Protein AF-A0A535EFX3-F1 (afdb_monomer_lite)

Foldseek 3Di:
DDDQPLDFPDAFAALVCLVPADFVDWGKWKDFAEPVQLVLCVVQQWLRSDNADPPAFADDLVLLVCQVCVVVDPPRDPVSAFRKTANDPPDPNNLQGQKMKMFTAGSRQWDQRDPVDRITTGHRNGGTPDMTMGGNPDDPPPPDPPDD

Secondary structure (DSSP, 8-state):
-----SS-SSPPPPHHHHHHPPTT-EEEEEEEE-HHHHHHHHHHTBTTSS---TT--PPPHHHHHHHHHGGGSTT--GGGPPPEEES-TT-HHHHTSSEEEEEEEEGGGEEE--SSS-EEEE-TTPBEEEEEEEE-----PPPP----

Radius of gyration: 16.0 Å; chains: 1; bounding box: 42×31×48 Å

Structure (mmCIF, N/CA/C/O backbone):
data_AF-A0A535EFX3-F1
#
_entry.id   AF-A0A535EFX3-F1
#
loop_
_atom_site.group_PDB
_atom_site.id
_atom_site.type_symbol
_atom_site.label_atom_id
_atom_site.label_alt_id
_atom_site.label_comp_id
_atom_site.label_asym_id
_atom_site.label_entity_id
_atom_site.label_seq_id
_atom_site.pdbx_PDB_ins_code
_atom_site.Cartn_x
_atom_site.Cartn_y
_atom_site.Cartn_z
_atom_site.occupancy
_atom_site.B_iso_or_equiv
_atom_site.auth_seq_id
_atom_site.auth_comp_id
_atom_site.auth_asym_id
_atom_site.auth_atom_id
_atom_site.pdbx_PDB_model_num
ATOM 1 N N . MET A 1 1 ? 28.601 9.118 6.653 1.00 36.78 1 MET A N 1
ATOM 2 C CA . MET A 1 1 ? 28.224 8.211 5.548 1.00 36.78 1 MET A CA 1
ATOM 3 C C . MET A 1 1 ? 27.239 7.193 6.108 1.00 36.78 1 MET A C 1
ATOM 5 O O . MET A 1 1 ? 27.664 6.273 6.790 1.00 36.78 1 MET A O 1
ATOM 9 N N . ALA A 1 2 ? 25.933 7.436 5.967 1.00 35.34 2 ALA A N 1
ATOM 10 C CA . ALA A 1 2 ? 24.905 6.551 6.517 1.00 35.34 2 ALA A CA 1
ATOM 11 C C . ALA A 1 2 ? 24.701 5.353 5.578 1.00 35.34 2 ALA A C 1
ATOM 13 O O . ALA A 1 2 ? 24.667 5.512 4.361 1.00 35.34 2 ALA A O 1
ATOM 14 N N . GLN A 1 3 ? 24.656 4.160 6.163 1.00 37.34 3 GLN A N 1
ATOM 15 C CA . GLN A 1 3 ? 24.670 2.877 5.473 1.00 37.34 3 GLN A CA 1
ATOM 16 C C . GLN A 1 3 ? 23.483 2.725 4.510 1.00 37.34 3 GLN A C 1
ATOM 18 O O . GLN A 1 3 ? 22.343 3.025 4.857 1.00 37.34 3 GLN A O 1
ATOM 23 N N . ASN A 1 4 ? 23.773 2.208 3.312 1.00 43.59 4 ASN A N 1
ATOM 24 C CA . ASN A 1 4 ? 22.811 1.720 2.326 1.00 43.59 4 ASN A CA 1
ATOM 25 C C . ASN A 1 4 ? 21.965 0.590 2.934 1.00 43.59 4 ASN A C 1
ATOM 27 O O . ASN A 1 4 ? 22.294 -0.587 2.767 1.00 43.59 4 ASN A O 1
ATOM 31 N N . ALA A 1 5 ? 20.897 0.918 3.659 1.00 52.12 5 ALA A N 1
ATOM 32 C CA . ALA A 1 5 ? 19.939 -0.087 4.090 1.00 52.12 5 ALA A CA 1
ATOM 33 C C . ALA A 1 5 ? 19.293 -0.692 2.834 1.00 52.12 5 ALA A C 1
ATOM 35 O O . ALA A 1 5 ? 18.501 -0.045 2.152 1.00 52.12 5 ALA A O 1
ATOM 36 N N . ARG A 1 6 ? 19.685 -1.929 2.499 1.00 69.50 6 ARG A N 1
ATOM 37 C CA . ARG A 1 6 ? 19.149 -2.695 1.358 1.00 69.50 6 ARG A CA 1
ATOM 38 C C . ARG A 1 6 ? 17.729 -3.216 1.611 1.00 69.50 6 ARG A C 1
ATOM 40 O O . ARG A 1 6 ? 17.122 -3.777 0.706 1.00 69.50 6 ARG A O 1
ATOM 47 N N . ILE A 1 7 ? 17.229 -3.052 2.835 1.00 78.69 7 ILE A N 1
ATOM 48 C CA . ILE A 1 7 ? 15.897 -3.450 3.291 1.00 78.69 7 ILE A CA 1
ATOM 49 C C . ILE A 1 7 ? 15.331 -2.372 4.229 1.00 78.69 7 ILE A C 1
ATOM 51 O O . ILE A 1 7 ? 16.115 -1.729 4.936 1.00 78.69 7 ILE A O 1
ATOM 55 N N . PRO A 1 8 ? 14.004 -2.156 4.256 1.00 81.38 8 PRO A N 1
ATOM 56 C CA . PRO A 1 8 ? 13.376 -1.291 5.250 1.00 81.38 8 PRO A CA 1
ATOM 57 C C . PRO A 1 8 ? 13.638 -1.781 6.680 1.00 81.38 8 PRO A C 1
ATOM 59 O O . PRO A 1 8 ? 13.802 -2.980 6.913 1.00 81.38 8 PRO A O 1
ATOM 62 N N . ALA A 1 9 ? 13.666 -0.858 7.645 1.00 84.31 9 ALA A N 1
ATOM 63 C CA . ALA A 1 9 ? 13.922 -1.198 9.043 1.00 84.31 9 ALA A CA 1
ATOM 64 C C . ALA A 1 9 ? 12.756 -1.986 9.659 1.00 84.31 9 ALA A C 1
ATOM 66 O O . ALA A 1 9 ? 12.978 -2.914 10.435 1.00 84.31 9 ALA A O 1
ATOM 67 N N . HIS A 1 10 ? 11.520 -1.638 9.297 1.00 88.62 10 HIS A N 1
ATOM 68 C CA . HIS A 1 10 ? 10.333 -2.348 9.754 1.00 88.62 10 HIS A CA 1
ATOM 69 C C . HIS A 1 10 ? 10.016 -3.531 8.837 1.00 88.62 10 HIS A C 1
ATOM 71 O O . HIS A 1 10 ? 9.868 -3.346 7.631 1.00 88.62 10 HIS A O 1
ATOM 77 N N . GLN A 1 11 ? 9.912 -4.734 9.402 1.00 91.25 11 GLN A N 1
ATOM 78 C CA . GLN A 1 11 ? 9.507 -5.942 8.675 1.00 91.25 11 GLN A CA 1
ATOM 79 C C . GLN A 1 11 ? 8.000 -5.923 8.394 1.00 91.25 11 GLN A C 1
ATOM 81 O O . GLN A 1 11 ? 7.265 -5.308 9.160 1.00 91.25 11 GLN A O 1
ATOM 86 N N . PRO A 1 12 ? 7.516 -6.559 7.315 1.00 92.62 12 PRO A N 1
ATOM 87 C CA . PRO A 1 12 ? 6.083 -6.632 7.095 1.00 92.62 12 PRO A CA 1
ATOM 88 C C . PRO A 1 12 ? 5.443 -7.527 8.164 1.00 92.62 12 PRO A C 1
ATOM 90 O O . PRO A 1 12 ? 6.039 -8.515 8.606 1.00 92.62 12 PRO A O 1
ATOM 93 N N . ASP A 1 13 ? 4.219 -7.193 8.551 1.00 95.44 13 ASP A N 1
ATOM 94 C CA . ASP A 1 13 ? 3.403 -8.051 9.393 1.00 95.44 13 ASP A CA 1
ATOM 95 C C . ASP A 1 13 ? 3.122 -9.380 8.691 1.00 95.44 13 ASP A C 1
ATOM 97 O O . ASP A 1 13 ? 3.079 -9.485 7.463 1.00 95.44 13 ASP A O 1
ATOM 101 N N . THR A 1 14 ? 2.893 -10.420 9.490 1.00 93.44 14 THR A N 1
ATOM 102 C CA . THR A 1 14 ? 2.533 -11.733 8.948 1.00 93.44 14 THR A CA 1
ATOM 103 C C . THR A 1 14 ? 1.146 -11.707 8.307 1.00 93.44 14 THR A C 1
ATOM 105 O O . THR A 1 14 ? 0.255 -10.973 8.734 1.00 93.44 14 THR A O 1
ATOM 108 N N . GLU A 1 15 ? 0.916 -12.598 7.343 1.00 92.38 15 GLU A N 1
ATOM 109 C CA . GLU A 1 15 ? -0.386 -12.745 6.684 1.00 92.38 15 GLU A CA 1
ATOM 110 C C . GLU A 1 15 ? -1.544 -12.948 7.671 1.00 92.38 15 GLU A C 1
ATOM 112 O O . GLU A 1 15 ? -2.627 -12.395 7.483 1.00 92.38 15 GLU A O 1
ATOM 117 N N . ASN A 1 16 ? -1.310 -13.693 8.755 1.00 93.44 16 ASN A N 1
ATOM 118 C CA . ASN A 1 16 ? -2.315 -13.923 9.787 1.00 93.44 16 ASN A CA 1
ATOM 119 C C . ASN A 1 16 ? -2.638 -12.645 10.580 1.00 93.44 16 ASN A C 1
ATOM 121 O O . ASN A 1 16 ? -3.801 -12.395 10.887 1.00 93.44 16 ASN A O 1
ATOM 125 N N . VAL A 1 17 ? -1.634 -11.816 10.885 1.00 95.19 17 VAL A N 1
ATOM 126 C CA . VAL A 1 17 ? -1.842 -10.524 11.561 1.00 95.19 17 VAL A CA 1
ATOM 127 C C . VAL A 1 17 ? -2.678 -9.604 10.677 1.00 95.19 17 VAL A C 1
ATOM 129 O O . VAL A 1 17 ? -3.712 -9.105 11.114 1.00 95.19 17 VAL A O 1
ATOM 132 N N . VAL A 1 18 ? -2.299 -9.455 9.407 1.00 95.44 18 VAL A N 1
ATOM 133 C CA . VAL A 1 18 ? -3.011 -8.565 8.479 1.00 95.44 18 VAL A CA 1
ATOM 134 C C . VAL A 1 18 ? -4.416 -9.075 8.165 1.00 95.44 18 VAL A C 1
ATOM 136 O O . VAL A 1 18 ? -5.341 -8.278 8.020 1.00 95.44 18 VAL A O 1
ATOM 139 N N . THR A 1 19 ? -4.616 -10.391 8.080 1.00 93.81 19 THR A N 1
ATOM 140 C CA . THR A 1 19 ? -5.940 -10.983 7.826 1.00 93.81 19 THR A CA 1
ATOM 141 C C . THR A 1 19 ? -6.909 -10.748 8.983 1.00 93.81 19 THR A C 1
ATOM 143 O O . THR A 1 19 ? -8.060 -10.408 8.727 1.00 93.81 19 THR A O 1
ATOM 146 N N . ASN A 1 20 ? -6.454 -10.884 10.233 1.00 95.38 20 ASN A N 1
ATOM 147 C CA . ASN A 1 20 ? -7.314 -10.773 11.419 1.00 95.38 20 ASN A CA 1
ATOM 148 C C . ASN A 1 20 ? -7.423 -9.348 11.989 1.00 95.38 20 ASN A C 1
ATOM 150 O O . ASN A 1 20 ? -8.228 -9.104 12.893 1.00 95.38 20 ASN A O 1
ATOM 154 N N . ALA A 1 21 ? -6.618 -8.413 11.484 1.00 96.44 21 ALA A N 1
ATOM 155 C CA . ALA A 1 21 ? -6.696 -7.008 11.850 1.00 96.44 21 ALA A CA 1
ATOM 156 C C . ALA A 1 21 ? -8.106 -6.446 11.599 1.00 96.44 21 ALA A C 1
ATOM 158 O O . ALA A 1 21 ? -8.756 -6.757 10.598 1.00 96.44 21 ALA A O 1
ATOM 159 N N . GLN A 1 22 ? -8.570 -5.603 12.517 1.00 96.31 22 GLN A N 1
ATOM 160 C CA . GLN A 1 22 ? -9.847 -4.902 12.394 1.00 96.31 22 GLN A CA 1
ATOM 161 C C . GLN A 1 22 ? -9.650 -3.572 11.661 1.00 96.31 22 GLN A C 1
ATOM 163 O O . GLN A 1 22 ? -8.540 -3.039 11.631 1.00 96.31 22 GLN A O 1
ATOM 168 N N . ALA A 1 23 ? -10.722 -3.000 11.110 1.00 93.69 23 ALA A N 1
ATOM 169 C CA . ALA A 1 23 ? -10.692 -1.616 10.631 1.00 93.69 23 ALA A CA 1
ATOM 170 C C . ALA A 1 23 ? -10.195 -0.676 11.749 1.00 93.69 23 ALA A C 1
ATOM 172 O O . ALA A 1 23 ? -10.554 -0.867 12.913 1.00 93.69 23 ALA A O 1
ATOM 173 N N . GLY A 1 24 ? -9.340 0.296 11.424 1.00 94.00 24 GLY A N 1
ATOM 174 C CA . GLY A 1 24 ? -8.670 1.136 12.423 1.00 94.00 24 GLY A CA 1
ATOM 175 C C . GLY A 1 24 ? -7.321 0.587 12.900 1.00 94.00 24 GLY A C 1
ATOM 176 O O . GLY A 1 24 ? -6.565 1.296 13.560 1.00 94.00 24 GLY A O 1
ATOM 177 N N . THR A 1 25 ? -7.000 -0.675 12.591 1.00 97.69 25 THR A N 1
ATOM 178 C CA . THR A 1 25 ? -5.721 -1.286 12.977 1.00 97.69 25 THR A CA 1
ATOM 179 C C . THR A 1 25 ? -4.661 -0.975 11.931 1.00 97.69 25 THR A C 1
ATOM 181 O O . THR A 1 25 ? -4.818 -1.310 10.756 1.00 97.69 25 THR A O 1
ATOM 184 N N . THR A 1 26 ? -3.555 -0.381 12.366 1.00 98.12 26 THR A N 1
ATOM 185 C CA . THR A 1 26 ? -2.374 -0.179 11.527 1.00 98.12 26 THR A CA 1
ATOM 186 C C . THR A 1 26 ? -1.620 -1.487 11.342 1.00 98.12 26 THR A C 1
ATOM 188 O O . THR A 1 26 ? -1.324 -2.175 12.317 1.00 98.12 26 THR A O 1
ATOM 191 N N . VAL A 1 27 ? -1.266 -1.787 10.097 1.00 97.81 27 VAL A N 1
ATOM 192 C CA . VAL A 1 27 ? -0.424 -2.923 9.719 1.00 97.81 27 VAL A CA 1
ATOM 193 C C . VAL A 1 27 ? 0.751 -2.463 8.868 1.00 97.81 27 VAL A C 1
ATOM 195 O O . VAL A 1 27 ? 0.672 -1.438 8.181 1.00 97.81 27 VAL A O 1
ATOM 198 N N . TRP A 1 28 ? 1.827 -3.239 8.886 1.00 97.50 28 TRP A N 1
ATOM 199 C CA . TRP A 1 28 ? 3.008 -3.014 8.069 1.00 97.50 28 TRP A CA 1
ATOM 200 C C . TRP A 1 28 ? 3.078 -3.958 6.883 1.00 97.50 28 TRP A C 1
ATOM 202 O O . TRP A 1 28 ? 3.023 -5.175 7.024 1.00 97.50 28 TRP A O 1
ATOM 212 N N . LEU A 1 29 ? 3.256 -3.392 5.694 1.00 96.00 29 LEU A N 1
ATOM 213 C CA . LEU A 1 29 ? 3.361 -4.150 4.452 1.00 96.00 29 LEU A CA 1
ATOM 214 C C . LEU A 1 29 ? 4.499 -3.628 3.586 1.00 96.00 29 LEU A C 1
ATOM 216 O O . LEU A 1 29 ? 4.886 -2.461 3.682 1.00 96.00 29 LEU A O 1
ATOM 220 N N . TRP A 1 30 ? 5.037 -4.489 2.727 1.00 94.62 30 TRP A N 1
ATOM 221 C CA . TRP A 1 30 ? 6.134 -4.141 1.827 1.00 94.62 30 TRP A CA 1
ATOM 222 C C . TRP A 1 30 ? 5.688 -4.076 0.373 1.00 94.62 30 TRP A C 1
ATOM 224 O O . TRP A 1 30 ? 4.770 -4.775 -0.041 1.00 94.62 30 TRP A O 1
ATOM 234 N N . ARG A 1 31 ? 6.373 -3.272 -0.438 1.00 91.94 31 ARG A N 1
ATOM 235 C CA . ARG A 1 31 ? 6.202 -3.245 -1.893 1.00 91.94 31 ARG A CA 1
ATOM 236 C C . ARG A 1 31 ? 7.520 -2.939 -2.585 1.00 91.94 31 ARG A C 1
ATOM 238 O O . ARG A 1 31 ? 8.245 -2.033 -2.192 1.00 91.94 31 ARG A O 1
ATOM 245 N N . GLY A 1 32 ? 7.797 -3.679 -3.649 1.00 90.81 32 GLY A N 1
ATOM 246 C CA . GLY A 1 32 ? 8.870 -3.386 -4.590 1.00 90.81 32 GLY A CA 1
ATOM 247 C C . GLY A 1 32 ? 8.367 -2.408 -5.646 1.00 90.81 32 GLY A C 1
ATOM 248 O O . GLY A 1 32 ? 7.244 -2.551 -6.136 1.00 90.81 32 GLY A O 1
ATOM 249 N N . THR A 1 33 ? 9.146 -1.375 -5.947 1.00 90.00 33 THR A N 1
ATOM 250 C CA . THR A 1 33 ? 8.756 -0.306 -6.872 1.00 90.00 33 THR A CA 1
ATOM 251 C C . THR A 1 33 ? 9.980 0.399 -7.476 1.00 90.00 33 THR A C 1
ATOM 253 O O . THR A 1 33 ? 11.124 0.063 -7.160 1.00 90.00 33 THR A O 1
ATOM 256 N N . THR A 1 34 ? 9.754 1.369 -8.363 1.00 90.81 34 THR A N 1
ATOM 257 C CA . THR A 1 34 ? 10.808 2.261 -8.873 1.00 90.81 34 THR A CA 1
ATOM 258 C C . THR A 1 34 ? 11.159 3.333 -7.843 1.00 90.81 34 THR A C 1
ATOM 260 O O . THR A 1 34 ? 10.343 3.675 -6.980 1.00 90.81 34 THR A O 1
ATOM 263 N N . ILE A 1 35 ? 12.349 3.928 -7.946 1.00 90.94 35 ILE A N 1
ATOM 264 C CA . ILE A 1 35 ? 12.746 5.029 -7.047 1.00 90.94 35 ILE A CA 1
ATOM 265 C C . ILE A 1 35 ? 11.783 6.218 -7.180 1.00 90.94 35 ILE A C 1
ATOM 267 O O . ILE A 1 35 ? 11.395 6.814 -6.175 1.00 90.94 35 ILE A O 1
ATOM 271 N N . ALA A 1 36 ? 11.359 6.542 -8.405 1.00 92.88 36 ALA A N 1
ATOM 272 C CA . ALA A 1 36 ? 10.429 7.640 -8.660 1.00 92.88 36 ALA A CA 1
ATOM 273 C C . ALA A 1 36 ? 9.080 7.425 -7.956 1.00 92.88 36 ALA A C 1
ATOM 275 O O . ALA A 1 36 ? 8.580 8.329 -7.288 1.00 92.88 36 ALA A O 1
ATOM 276 N N . ALA A 1 37 ? 8.525 6.214 -8.041 1.00 92.94 37 ALA A N 1
ATOM 277 C CA . ALA A 1 37 ? 7.273 5.878 -7.376 1.00 92.94 37 ALA A CA 1
ATOM 278 C C . ALA A 1 37 ? 7.417 5.846 -5.845 1.00 92.94 37 ALA A C 1
ATOM 280 O O . ALA A 1 37 ? 6.539 6.350 -5.151 1.00 92.94 37 ALA A O 1
ATOM 281 N N . ALA A 1 38 ? 8.527 5.325 -5.309 1.00 94.06 38 ALA A N 1
ATOM 282 C CA . ALA A 1 38 ? 8.795 5.369 -3.869 1.00 94.06 38 ALA A CA 1
ATOM 283 C C . ALA A 1 38 ? 8.855 6.812 -3.340 1.00 94.06 38 ALA A C 1
ATOM 285 O O . ALA A 1 38 ? 8.237 7.123 -2.323 1.00 94.06 38 ALA A O 1
ATOM 286 N N . ASN A 1 39 ? 9.538 7.705 -4.063 1.00 94.50 39 ASN A N 1
ATOM 287 C CA . ASN A 1 39 ? 9.605 9.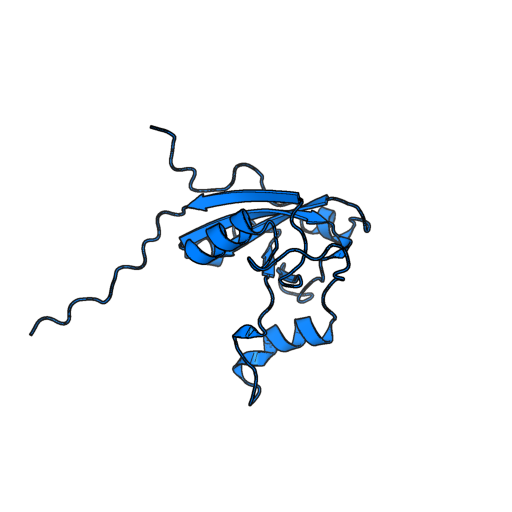124 -3.713 1.00 94.50 39 ASN A CA 1
ATOM 288 C C . ASN A 1 39 ? 8.224 9.793 -3.792 1.00 94.50 39 ASN A C 1
ATOM 290 O O . ASN A 1 39 ? 7.886 10.578 -2.911 1.00 94.50 39 ASN A O 1
ATOM 294 N N . ALA A 1 40 ? 7.417 9.475 -4.809 1.00 96.50 40 ALA A N 1
ATOM 295 C CA . ALA A 1 40 ? 6.061 10.008 -4.941 1.00 96.50 40 ALA A CA 1
ATOM 296 C C . ALA A 1 40 ? 5.158 9.560 -3.781 1.00 96.50 40 ALA A C 1
ATOM 298 O O . ALA A 1 40 ? 4.470 10.385 -3.183 1.00 96.50 40 ALA A O 1
ATOM 299 N N . MET A 1 41 ? 5.204 8.276 -3.409 1.00 97.44 41 MET A N 1
ATOM 300 C CA . MET A 1 41 ? 4.491 7.749 -2.238 1.00 97.44 41 MET A CA 1
ATOM 301 C C . MET A 1 41 ? 4.934 8.443 -0.950 1.00 97.44 41 MET A C 1
ATOM 303 O O . MET A 1 41 ? 4.094 8.812 -0.134 1.00 97.44 41 MET A O 1
ATOM 307 N N . GLN A 1 42 ? 6.242 8.653 -0.779 1.00 96.38 42 GLN A N 1
ATOM 308 C CA . GLN A 1 42 ? 6.788 9.318 0.400 1.00 96.38 42 GLN A CA 1
ATOM 309 C C . GLN A 1 42 ? 6.406 10.797 0.478 1.00 96.38 42 GLN A C 1
ATOM 311 O O . GLN A 1 42 ? 6.101 11.287 1.560 1.00 96.38 42 GLN A O 1
ATOM 316 N N . ALA A 1 43 ? 6.392 11.502 -0.652 1.00 97.19 43 ALA A N 1
ATOM 317 C CA . ALA A 1 43 ? 6.003 12.906 -0.705 1.00 97.19 43 ALA A CA 1
ATOM 318 C C . ALA A 1 43 ? 4.498 13.101 -0.466 1.00 97.19 43 ALA A C 1
ATOM 320 O O . ALA A 1 43 ? 4.101 14.036 0.223 1.00 97.19 43 ALA A O 1
ATOM 321 N N . ALA A 1 44 ? 3.664 12.223 -1.028 1.00 97.56 44 ALA A N 1
ATOM 322 C CA . ALA A 1 44 ? 2.212 12.326 -0.920 1.00 97.56 44 ALA A CA 1
ATOM 323 C C . ALA A 1 44 ? 1.638 11.659 0.340 1.00 97.56 44 ALA A C 1
ATOM 325 O O . ALA A 1 44 ? 0.479 11.892 0.669 1.00 97.56 44 ALA A O 1
ATOM 326 N N . MET A 1 45 ? 2.416 10.816 1.029 1.00 98.06 45 MET A N 1
ATOM 327 C CA . MET A 1 45 ? 1.944 9.960 2.124 1.00 98.06 45 MET A CA 1
ATOM 328 C C . MET A 1 45 ? 0.707 9.139 1.727 1.00 98.06 45 MET A C 1
ATOM 330 O O . MET A 1 45 ? -0.275 9.042 2.463 1.00 98.06 45 MET A O 1
ATOM 334 N N . SER A 1 46 ? 0.766 8.530 0.541 1.00 98.25 46 SER A N 1
ATOM 335 C CA . SER A 1 46 ? -0.305 7.696 -0.005 1.00 98.25 46 SER A CA 1
ATOM 336 C C . SER A 1 46 ? 0.225 6.494 -0.779 1.00 98.25 46 SER A C 1
ATOM 338 O O . SER A 1 46 ? 1.355 6.484 -1.278 1.00 98.25 46 SER A O 1
ATOM 340 N N . ALA A 1 47 ? -0.610 5.465 -0.911 1.00 96.75 47 ALA A N 1
ATOM 341 C CA . ALA A 1 47 ? -0.226 4.189 -1.507 1.00 96.75 47 ALA A CA 1
ATOM 342 C C . ALA A 1 47 ? 0.227 4.256 -2.974 1.00 96.75 47 ALA A C 1
ATOM 344 O O . ALA A 1 47 ? 1.010 3.413 -3.425 1.00 96.75 47 ALA A O 1
ATOM 345 N N . GLY A 1 48 ? -0.278 5.228 -3.731 1.00 94.62 48 GLY A N 1
ATOM 346 C CA . GLY A 1 48 ? 0.016 5.419 -5.149 1.00 94.62 48 GLY A CA 1
ATOM 347 C C . GLY A 1 48 ? 0.877 6.637 -5.468 1.00 94.62 48 GLY A C 1
ATOM 348 O O . GLY A 1 48 ? 1.210 6.814 -6.637 1.00 94.62 48 GLY A O 1
ATOM 349 N N . GLY A 1 49 ? 1.224 7.473 -4.483 1.00 95.75 49 GLY A N 1
ATOM 350 C CA . GLY A 1 49 ? 1.931 8.734 -4.732 1.00 95.75 49 GLY A CA 1
ATOM 351 C C . GLY A 1 49 ? 1.048 9.845 -5.310 1.00 95.75 49 GLY A C 1
ATOM 352 O O . GLY A 1 49 ? 1.537 10.704 -6.037 1.00 95.75 49 GLY A O 1
ATOM 353 N N . VAL A 1 50 ? -0.252 9.815 -5.005 1.00 95.38 50 VAL A N 1
ATOM 354 C CA . VAL A 1 50 ? -1.249 10.851 -5.347 1.00 95.38 50 VAL A CA 1
ATOM 355 C C . VAL A 1 50 ? -1.794 11.502 -4.065 1.00 95.38 50 VAL A C 1
ATOM 357 O O . VAL A 1 50 ? -1.595 10.926 -2.998 1.00 95.38 50 VAL A O 1
ATOM 360 N N . PRO A 1 51 ? -2.464 12.670 -4.099 1.00 97.19 51 PRO A N 1
ATOM 361 C CA . PRO A 1 51 ? -2.990 13.293 -2.882 1.00 97.19 51 PRO A CA 1
ATOM 362 C C . PRO A 1 51 ? -3.817 12.311 -2.026 1.00 97.19 51 PRO A C 1
ATOM 364 O O . PRO A 1 51 ? -4.674 11.618 -2.581 1.00 97.19 51 PRO A O 1
ATOM 367 N N . PRO A 1 52 ? -3.551 12.207 -0.710 1.00 97.25 52 PRO A N 1
ATOM 368 C CA . PRO A 1 52 ? -4.212 11.234 0.147 1.00 97.25 52 PRO A CA 1
ATOM 369 C C . PRO A 1 52 ? -5.662 11.643 0.412 1.00 97.25 52 PRO A C 1
ATOM 371 O O . PRO A 1 52 ? -5.963 12.819 0.622 1.00 97.25 52 PRO A O 1
ATOM 374 N N . ASN A 1 53 ? -6.554 10.658 0.456 1.00 97.31 53 ASN A N 1
ATOM 375 C CA . ASN A 1 53 ? -7.975 10.844 0.716 1.00 97.31 53 ASN A CA 1
ATOM 376 C C . ASN A 1 53 ? -8.404 10.019 1.941 1.00 97.31 53 ASN A C 1
ATOM 378 O O . ASN A 1 53 ? -8.585 8.806 1.825 1.00 97.31 53 ASN A O 1
ATOM 382 N N . PRO A 1 54 ? -8.614 10.649 3.112 1.00 93.75 54 PRO A N 1
ATOM 383 C CA . PRO A 1 54 ? -9.080 9.958 4.317 1.00 93.75 54 PRO A CA 1
ATOM 384 C C . PRO A 1 54 ? -10.449 9.283 4.178 1.00 93.75 54 PRO A C 1
ATOM 386 O O . PRO A 1 54 ? -10.770 8.404 4.967 1.00 93.75 54 PR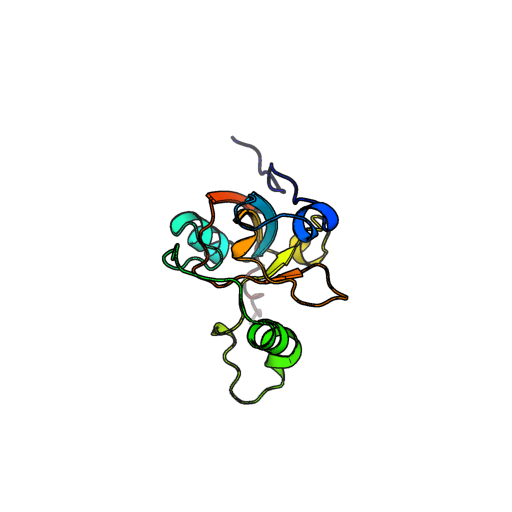O A O 1
ATOM 389 N N . GLY A 1 55 ? -11.262 9.698 3.200 1.00 94.75 55 GLY A N 1
ATOM 390 C CA . GLY A 1 55 ? -12.554 9.083 2.897 1.00 94.75 55 GLY A CA 1
ATOM 391 C C . GLY A 1 55 ? -12.475 7.928 1.897 1.00 94.75 55 GLY A C 1
ATOM 392 O O . GLY A 1 55 ? -13.520 7.423 1.488 1.00 94.75 55 GLY A O 1
ATOM 393 N N . THR A 1 56 ? -11.277 7.533 1.453 1.00 94.94 56 THR A N 1
ATOM 394 C CA . THR A 1 56 ? -11.143 6.384 0.556 1.00 94.94 56 THR A CA 1
ATOM 395 C C . THR A 1 56 ? -11.512 5.093 1.281 1.00 94.94 56 THR A C 1
ATOM 397 O O . THR A 1 56 ? -11.338 4.956 2.490 1.00 94.94 56 THR A O 1
ATOM 400 N N . VAL A 1 57 ? -12.006 4.120 0.529 1.00 93.88 57 VAL A N 1
ATOM 401 C CA . VAL A 1 57 ? -12.344 2.784 1.033 1.00 93.88 57 VAL A CA 1
ATOM 402 C C . VAL A 1 57 ? -11.418 1.751 0.406 1.00 93.88 57 VAL A C 1
ATOM 404 O O . VAL A 1 57 ? -10.711 2.051 -0.560 1.00 93.88 57 VAL A O 1
ATOM 407 N N . ALA A 1 58 ? -11.414 0.525 0.930 1.00 94.25 58 ALA A N 1
ATOM 408 C CA . ALA A 1 58 ? -10.743 -0.578 0.253 1.00 94.25 58 ALA A CA 1
ATOM 409 C C . ALA A 1 58 ? -11.265 -0.755 -1.188 1.00 94.25 58 ALA A C 1
ATOM 411 O O . ALA A 1 58 ? -12.443 -0.491 -1.461 1.00 94.25 58 ALA A O 1
ATOM 412 N N . PRO A 1 59 ? -10.418 -1.216 -2.126 1.00 92.38 59 PRO A N 1
ATOM 413 C CA . PRO A 1 59 ? -10.881 -1.622 -3.445 1.00 92.38 59 PRO A CA 1
ATOM 414 C C . PRO A 1 59 ? -11.999 -2.664 -3.353 1.00 92.38 59 PRO A C 1
ATOM 416 O O . PRO A 1 59 ? -12.075 -3.443 -2.408 1.00 92.38 59 PRO A O 1
ATOM 419 N N . THR A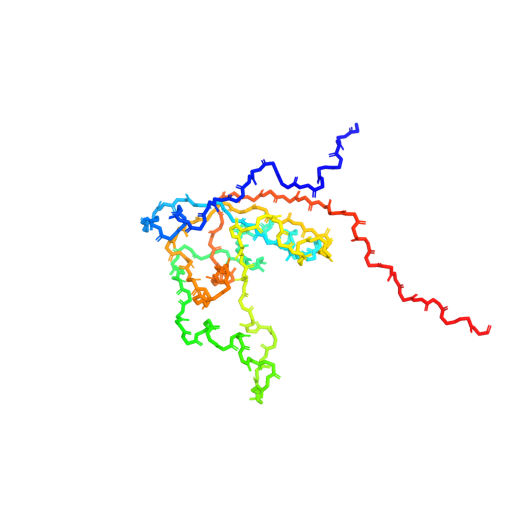 1 60 ? -12.844 -2.712 -4.374 1.00 89.69 60 THR A N 1
ATOM 420 C CA . THR A 1 60 ? -13.841 -3.774 -4.550 1.00 89.69 60 THR A CA 1
ATOM 421 C C . THR A 1 60 ? -13.202 -5.034 -5.137 1.00 89.69 60 THR A C 1
ATOM 423 O O . THR A 1 60 ? -12.225 -4.956 -5.888 1.00 89.69 60 THR A O 1
ATOM 426 N N . ASP A 1 61 ? -13.809 -6.201 -4.904 1.00 84.06 61 ASP A N 1
ATOM 427 C CA . ASP A 1 61 ? -13.376 -7.466 -5.522 1.00 84.06 61 ASP A CA 1
ATOM 428 C C . ASP A 1 61 ? -13.308 -7.379 -7.052 1.00 84.06 61 ASP A C 1
ATOM 430 O O . ASP A 1 61 ? -12.425 -7.957 -7.685 1.00 84.06 61 ASP A O 1
ATOM 434 N N . ALA A 1 62 ? -14.221 -6.623 -7.668 1.00 82.00 62 ALA A N 1
ATOM 435 C CA . ALA A 1 62 ? -14.213 -6.386 -9.106 1.00 82.00 62 ALA A CA 1
ATOM 436 C C . ALA A 1 62 ? -12.955 -5.619 -9.555 1.00 82.00 62 ALA A C 1
ATOM 438 O O . ALA A 1 62 ? -12.363 -5.964 -10.578 1.00 82.00 62 ALA A O 1
ATOM 439 N 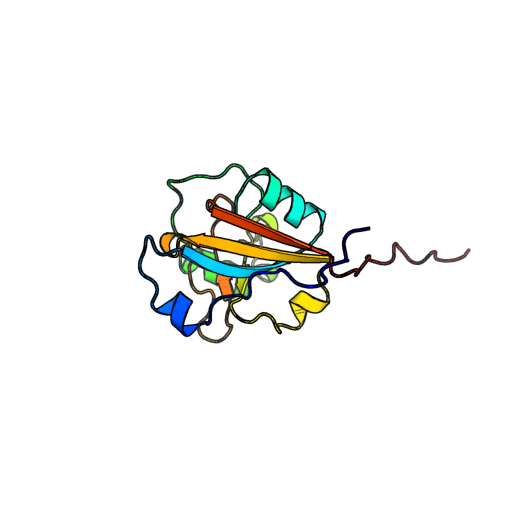N . GLN A 1 63 ? -12.521 -4.611 -8.791 1.00 83.69 63 GLN A N 1
ATOM 440 C CA . GLN A 1 63 ? -11.289 -3.861 -9.061 1.00 83.69 63 GLN A CA 1
ATOM 441 C C . GLN A 1 63 ? -10.034 -4.714 -8.838 1.00 83.69 63 GLN A C 1
ATOM 443 O O . GLN A 1 63 ? -9.097 -4.629 -9.634 1.00 83.69 63 GLN A O 1
ATOM 448 N N . ALA A 1 64 ? -10.011 -5.568 -7.811 1.00 82.25 64 ALA A N 1
ATOM 449 C CA . ALA A 1 64 ? -8.905 -6.504 -7.598 1.00 82.25 64 ALA A CA 1
ATOM 450 C C . ALA A 1 64 ? -8.803 -7.536 -8.734 1.00 82.25 64 ALA A C 1
ATOM 452 O O . ALA A 1 64 ? -7.739 -7.704 -9.329 1.00 82.25 64 ALA A O 1
ATOM 453 N N . ARG A 1 65 ? -9.919 -8.165 -9.128 1.00 75.81 65 ARG A N 1
ATOM 454 C CA . ARG A 1 65 ? -9.946 -9.175 -10.207 1.00 75.81 65 ARG A CA 1
ATOM 455 C C . ARG A 1 65 ? -9.520 -8.622 -11.564 1.00 75.81 65 ARG A C 1
ATOM 457 O O . ARG A 1 65 ? -8.848 -9.320 -12.323 1.00 75.81 65 ARG A O 1
ATOM 464 N N . ARG A 1 66 ? -9.863 -7.364 -11.866 1.00 73.00 66 ARG A N 1
ATOM 465 C CA . ARG A 1 66 ? -9.430 -6.691 -13.103 1.00 73.00 66 ARG A CA 1
ATOM 466 C C . ARG A 1 66 ? -7.910 -6.598 -13.234 1.00 73.00 66 ARG A C 1
ATOM 468 O O . ARG A 1 66 ? -7.432 -6.504 -14.354 1.00 73.00 66 ARG A O 1
ATOM 475 N N . GLN A 1 67 ? -7.147 -6.666 -12.144 1.00 68.56 67 GLN A N 1
ATOM 476 C CA . GLN A 1 67 ? -5.682 -6.621 -12.211 1.00 68.56 67 GLN A CA 1
ATOM 477 C C . GLN A 1 67 ? -5.046 -7.967 -12.557 1.00 68.56 67 GLN A C 1
ATOM 479 O O . GLN A 1 67 ? -4.021 -7.981 -13.232 1.00 68.56 67 GLN A O 1
ATOM 484 N N . VAL A 1 68 ? -5.665 -9.082 -12.155 1.00 63.22 68 VAL A N 1
ATOM 485 C CA . VAL A 1 68 ? -5.163 -10.437 -12.443 1.00 63.22 68 VAL A CA 1
ATOM 486 C C . VAL A 1 68 ? -5.388 -10.809 -13.915 1.00 63.22 68 VAL A C 1
ATOM 488 O O . VAL A 1 68 ? -4.535 -11.437 -14.531 1.00 63.22 68 VAL A O 1
ATOM 491 N N . GLY A 1 69 ? -6.510 -10.378 -14.506 1.00 52.16 69 GLY A N 1
ATOM 492 C CA . GLY A 1 69 ? -6.847 -10.640 -15.917 1.00 52.16 69 GLY A CA 1
ATOM 493 C C . GLY A 1 69 ? -6.595 -9.479 -16.891 1.00 52.16 69 GLY A C 1
ATOM 494 O O . GLY A 1 69 ? -6.794 -9.639 -18.093 1.00 52.16 69 GLY A O 1
ATOM 495 N N . GLY A 1 70 ? -6.197 -8.301 -16.396 1.00 52.22 70 GLY A N 1
ATOM 496 C CA . GLY A 1 70 ? -6.322 -7.021 -17.109 1.00 52.22 70 GLY A CA 1
ATOM 497 C C . GLY A 1 70 ? -5.494 -6.873 -18.380 1.00 52.22 70 GLY A C 1
ATOM 498 O O . GLY A 1 70 ? -5.971 -6.275 -19.338 1.00 52.22 70 GLY A O 1
ATOM 499 N N . TYR A 1 71 ? -4.299 -7.468 -18.446 1.00 50.66 71 TYR A N 1
ATOM 500 C CA . TYR A 1 71 ? -3.443 -7.369 -19.640 1.00 50.66 71 TYR A CA 1
ATOM 501 C C . TYR A 1 71 ? -4.078 -7.969 -20.902 1.00 50.66 71 TYR A C 1
ATOM 503 O O . TYR A 1 71 ? -3.671 -7.632 -22.010 1.00 50.66 71 TYR A O 1
ATOM 511 N N . SER A 1 72 ? -5.080 -8.836 -20.741 1.00 53.62 72 SER A N 1
ATOM 512 C CA . SER A 1 72 ? -5.784 -9.498 -21.840 1.00 53.62 72 SER A CA 1
ATOM 513 C C . SER A 1 72 ? -7.141 -8.863 -22.162 1.00 53.62 72 SER A C 1
ATOM 515 O O . SER A 1 72 ? -7.795 -9.306 -23.103 1.00 53.62 72 SER A O 1
ATOM 517 N N . ILE A 1 73 ? -7.591 -7.858 -21.396 1.00 59.81 73 ILE A N 1
ATOM 518 C CA . ILE A 1 73 ? -8.894 -7.208 -21.587 1.00 59.81 73 ILE A CA 1
ATOM 519 C C . ILE A 1 73 ? -8.713 -5.994 -22.514 1.00 59.81 73 ILE A C 1
ATOM 521 O O . ILE A 1 73 ? -8.040 -5.034 -22.128 1.00 59.81 73 ILE A O 1
ATOM 525 N N . PRO A 1 74 ? -9.325 -5.980 -23.715 1.00 55.19 74 PRO A N 1
ATOM 526 C CA . PRO A 1 74 ? -9.302 -4.809 -24.587 1.00 55.19 74 PRO A CA 1
ATOM 527 C C . PRO A 1 74 ? -9.823 -3.565 -23.855 1.00 55.19 74 PRO A C 1
ATOM 529 O O . PRO A 1 74 ? -10.917 -3.581 -23.294 1.00 55.19 74 PRO A O 1
ATOM 532 N N . GLY A 1 75 ? -9.030 -2.490 -23.850 1.00 64.94 75 GLY A N 1
ATOM 533 C CA . GLY A 1 75 ? -9.368 -1.231 -23.178 1.00 64.94 75 GLY A CA 1
ATOM 534 C C . GLY A 1 75 ? -8.924 -1.121 -21.715 1.00 64.94 75 GLY A C 1
ATOM 535 O O . GLY A 1 75 ? -9.186 -0.092 -21.097 1.00 64.94 75 GLY A O 1
ATOM 536 N N . PHE A 1 76 ? -8.234 -2.122 -21.154 1.00 65.69 76 PHE A N 1
ATOM 537 C CA . PHE A 1 76 ? -7.592 -1.971 -19.847 1.00 65.69 76 PHE A CA 1
ATOM 538 C C . PHE A 1 76 ? -6.458 -0.946 -19.929 1.00 65.69 76 PHE A C 1
ATOM 540 O O . PHE A 1 76 ? -5.491 -1.127 -20.673 1.00 65.69 76 PHE A O 1
ATOM 547 N N . ASN A 1 77 ? -6.561 0.131 -19.151 1.00 66.75 77 ASN A N 1
ATOM 548 C CA . ASN A 1 77 ? -5.477 1.086 -19.012 1.00 66.75 77 ASN A CA 1
ATOM 549 C C . ASN A 1 77 ? -4.507 0.558 -17.941 1.00 66.75 77 ASN A C 1
ATOM 551 O O . ASN A 1 77 ? -4.926 0.335 -16.807 1.00 66.75 77 ASN A O 1
ATOM 555 N N . PRO A 1 78 ? -3.202 0.397 -18.224 1.00 63.72 78 PRO A N 1
ATOM 556 C CA . PRO A 1 78 ? -2.214 0.054 -17.197 1.00 63.72 78 PRO A CA 1
ATOM 557 C C . PRO A 1 78 ? -2.207 1.040 -16.017 1.00 63.72 78 PRO A C 1
ATOM 559 O O . PRO A 1 78 ? -1.842 0.679 -14.896 1.00 63.72 78 PRO A O 1
ATOM 562 N N . ASN A 1 79 ? -2.668 2.275 -16.245 1.00 66.00 79 ASN A N 1
ATOM 563 C CA . ASN A 1 79 ? -2.881 3.276 -15.203 1.00 66.00 79 ASN A CA 1
ATOM 564 C C . ASN A 1 79 ? -4.068 2.975 -14.275 1.00 66.00 79 ASN A C 1
ATOM 566 O O . ASN A 1 79 ? -4.216 3.673 -13.279 1.00 66.00 79 ASN A O 1
ATOM 570 N N . ASP A 1 80 ? -4.856 1.938 -14.530 1.00 71.81 80 ASP A N 1
ATOM 571 C CA . ASP A 1 80 ? -5.907 1.463 -13.625 1.00 71.81 80 ASP A CA 1
ATOM 572 C C . ASP A 1 80 ? -5.376 0.406 -12.647 1.00 71.81 80 ASP A C 1
ATOM 574 O O . ASP A 1 80 ? -6.079 -0.002 -11.720 1.00 71.81 80 ASP A O 1
ATOM 578 N N . ARG A 1 81 ? -4.119 -0.043 -12.814 1.00 81.25 81 ARG A N 1
ATOM 579 C CA . ARG A 1 81 ? -3.498 -0.988 -11.883 1.00 81.25 81 ARG A CA 1
ATOM 580 C C . ARG A 1 81 ? -3.341 -0.336 -10.514 1.00 81.25 81 ARG A C 1
ATOM 582 O O . ARG A 1 81 ? -2.747 0.742 -10.384 1.00 81.25 81 ARG A O 1
ATOM 589 N N . LEU A 1 82 ? -3.870 -0.992 -9.491 1.00 89.88 82 LEU A N 1
ATOM 590 C CA . LEU A 1 82 ? -3.788 -0.499 -8.130 1.00 89.88 82 LEU A CA 1
ATOM 591 C C . LEU A 1 82 ? -2.444 -0.902 -7.503 1.00 89.88 82 LEU A C 1
ATOM 593 O O . LEU A 1 82 ? -1.830 -1.892 -7.906 1.00 89.88 82 LEU A O 1
ATOM 597 N N . PRO A 1 83 ? -1.949 -0.119 -6.536 1.00 92.19 83 PRO A N 1
ATOM 598 C CA . PRO A 1 83 ? -0.862 -0.538 -5.669 1.00 92.19 83 PRO A CA 1
ATOM 599 C C . PRO A 1 83 ? -1.147 -1.890 -5.005 1.00 92.19 83 PRO A C 1
ATOM 601 O O . PRO A 1 83 ? -2.227 -2.109 -4.459 1.00 92.19 83 PRO A O 1
ATOM 604 N N . GLU A 1 84 ? -0.143 -2.762 -5.023 1.00 91.88 84 GLU A N 1
ATOM 605 C CA . GLU A 1 84 ? -0.168 -4.064 -4.365 1.00 91.88 84 GLU A CA 1
ATOM 606 C C . GLU A 1 84 ? 1.037 -4.186 -3.431 1.00 91.88 84 GLU A C 1
ATOM 608 O O . GLU A 1 84 ? 2.174 -3.871 -3.804 1.00 91.88 84 GLU A O 1
ATOM 613 N N . PHE A 1 85 ? 0.766 -4.620 -2.206 1.00 93.44 85 PHE A N 1
ATOM 614 C CA . PHE A 1 85 ? 1.734 -4.816 -1.139 1.00 93.44 85 PHE A CA 1
ATOM 615 C C . PHE A 1 85 ? 1.741 -6.279 -0.688 1.00 93.44 85 PHE A C 1
ATOM 617 O O . PHE A 1 85 ? 0.810 -7.027 -0.955 1.00 93.44 85 PHE A O 1
ATOM 624 N N . THR A 1 86 ? 2.791 -6.699 0.006 1.00 92.62 86 THR A N 1
ATOM 625 C CA . THR A 1 86 ? 3.006 -8.082 0.436 1.00 92.62 86 THR A CA 1
ATOM 626 C C . THR A 1 86 ? 3.352 -8.146 1.918 1.00 92.62 86 THR A C 1
ATOM 628 O O . THR A 1 86 ? 4.046 -7.275 2.452 1.00 92.62 86 THR A O 1
ATOM 631 N N . THR A 1 87 ? 2.902 -9.219 2.561 1.00 92.62 87 THR A N 1
ATOM 632 C CA . THR A 1 87 ? 3.323 -9.651 3.905 1.00 92.62 87 THR A CA 1
ATOM 633 C C . THR A 1 87 ? 4.615 -10.470 3.865 1.00 92.62 87 THR A C 1
ATOM 635 O O . THR A 1 87 ? 5.265 -10.702 4.879 1.00 92.62 87 THR A O 1
ATOM 638 N N . ASN A 1 88 ? 5.029 -10.916 2.677 1.00 87.12 88 ASN A N 1
ATOM 639 C CA . ASN A 1 88 ? 6.231 -11.712 2.480 1.00 87.12 88 ASN A CA 1
ATOM 640 C C . ASN A 1 88 ? 7.401 -10.835 2.007 1.00 87.12 88 ASN A C 1
ATOM 642 O O . ASN A 1 88 ? 7.537 -10.550 0.814 1.00 87.12 88 ASN A O 1
ATOM 646 N N . GLY A 1 89 ? 8.280 -10.465 2.941 1.00 77.38 89 GLY A N 1
ATOM 647 C CA . GLY A 1 89 ? 9.499 -9.693 2.668 1.00 77.38 89 GLY A CA 1
ATOM 648 C C . GLY A 1 89 ? 10.572 -10.432 1.853 1.00 77.38 89 GLY A C 1
ATOM 649 O O . GLY A 1 89 ? 11.538 -9.817 1.408 1.00 77.38 89 GLY A O 1
ATOM 650 N N . ASN A 1 90 ? 10.402 -11.737 1.609 1.00 72.31 90 ASN A N 1
ATOM 651 C CA . ASN A 1 90 ? 11.305 -12.565 0.802 1.00 72.31 90 ASN A CA 1
ATOM 652 C C . ASN A 1 90 ? 10.841 -12.769 -0.648 1.00 72.31 90 ASN A C 1
ATOM 654 O O . ASN A 1 90 ? 11.510 -13.482 -1.398 1.00 72.31 90 ASN A O 1
ATOM 658 N N . GLN A 1 91 ? 9.731 -12.149 -1.055 1.00 67.50 91 GLN A N 1
ATOM 659 C CA . GLN A 1 91 ? 9.216 -12.217 -2.422 1.00 67.50 91 GLN A CA 1
ATOM 660 C C . GLN A 1 91 ? 10.295 -11.865 -3.459 1.00 67.50 91 GLN A C 1
ATOM 662 O O . GLN A 1 91 ? 10.945 -10.821 -3.380 1.00 67.50 91 GLN A O 1
ATOM 667 N N . GLY A 1 92 ? 10.464 -12.732 -4.462 1.00 60.28 92 GLY A N 1
ATOM 668 C CA . GLY A 1 92 ? 11.507 -12.593 -5.483 1.00 60.28 92 GLY A CA 1
ATOM 669 C C . GLY A 1 92 ? 11.430 -11.273 -6.257 1.00 60.28 92 GLY A C 1
ATOM 670 O O . GLY A 1 92 ? 12.466 -10.692 -6.572 1.00 60.28 92 GLY A O 1
ATOM 671 N N . TYR A 1 93 ? 10.224 -10.736 -6.477 1.00 66.00 93 TYR A N 1
ATOM 672 C CA . TYR A 1 93 ? 10.044 -9.469 -7.193 1.00 66.00 93 TYR A CA 1
ATOM 673 C C . TYR A 1 93 ? 10.569 -8.244 -6.417 1.00 66.00 93 TYR A C 1
ATOM 675 O O . TYR A 1 93 ? 10.987 -7.256 -7.022 1.00 66.00 93 TYR A O 1
ATOM 683 N N . LEU A 1 94 ? 10.620 -8.309 -5.079 1.00 72.25 94 LEU A N 1
ATOM 684 C CA . LEU A 1 94 ? 11.210 -7.247 -4.254 1.00 72.25 94 LEU A CA 1
ATOM 685 C C . LEU A 1 94 ? 12.711 -7.112 -4.519 1.00 72.25 94 LEU A C 1
ATOM 687 O O . LEU A 1 94 ? 13.262 -6.017 -4.446 1.00 72.25 94 LEU A O 1
ATOM 691 N N . ARG A 1 95 ? 13.366 -8.225 -4.869 1.00 68.31 95 ARG A N 1
ATOM 692 C CA . ARG A 1 95 ? 14.810 -8.280 -5.118 1.00 68.31 95 ARG A CA 1
ATOM 693 C C . ARG A 1 95 ? 15.208 -7.690 -6.464 1.00 68.31 95 ARG A C 1
ATOM 695 O O . ARG A 1 95 ? 16.368 -7.346 -6.601 1.00 68.31 95 ARG A O 1
ATOM 702 N N . VAL A 1 96 ? 14.285 -7.577 -7.421 1.00 73.06 96 VAL A N 1
ATOM 703 C CA . VAL A 1 96 ? 14.530 -6.982 -8.754 1.00 73.06 96 VAL A CA 1
ATOM 704 C C . VAL A 1 96 ? 13.962 -5.565 -8.890 1.00 73.06 96 VAL A C 1
ATOM 706 O O . VAL A 1 96 ? 14.069 -4.950 -9.945 1.00 73.06 96 VAL A O 1
ATOM 709 N N . SER A 1 97 ? 13.345 -5.042 -7.830 1.00 83.12 97 SER A N 1
ATOM 710 C CA . SER A 1 97 ? 12.843 -3.667 -7.780 1.00 83.12 97 SER A CA 1
ATOM 711 C C . SER A 1 97 ? 13.978 -2.690 -7.476 1.00 83.12 97 SER A C 1
ATOM 713 O O . SER A 1 97 ? 14.909 -3.048 -6.763 1.00 83.12 97 SER A O 1
ATOM 715 N N . GLU A 1 98 ? 13.895 -1.444 -7.948 1.00 88.75 98 GLU A N 1
ATOM 716 C CA . GLU A 1 98 ? 14.898 -0.397 -7.663 1.00 88.75 98 GLU A CA 1
ATOM 717 C C . GLU A 1 98 ? 14.827 0.099 -6.205 1.00 88.75 98 GLU A C 1
ATOM 719 O O . GLU A 1 98 ? 15.824 0.517 -5.605 1.00 88.75 98 GLU A O 1
ATOM 724 N N . ALA A 1 99 ? 13.627 0.051 -5.623 1.00 89.62 99 ALA A N 1
ATOM 725 C CA . ALA A 1 99 ? 13.349 0.406 -4.243 1.00 89.62 99 ALA A CA 1
ATOM 726 C C . ALA A 1 99 ? 12.351 -0.569 -3.609 1.00 89.62 99 ALA A C 1
ATOM 728 O O . ALA A 1 99 ? 11.466 -1.112 -4.273 1.00 89.62 99 ALA A O 1
ATOM 729 N N . ILE A 1 100 ? 12.475 -0.746 -2.297 1.00 91.94 100 ILE A N 1
ATOM 730 C CA . ILE A 1 100 ? 11.489 -1.409 -1.447 1.00 91.94 100 ILE A CA 1
ATOM 731 C C . ILE A 1 100 ? 10.921 -0.348 -0.512 1.00 91.94 100 ILE A C 1
ATOM 733 O O . ILE A 1 100 ? 11.673 0.374 0.146 1.00 91.94 100 ILE A O 1
ATOM 737 N N . VAL A 1 101 ? 9.598 -0.262 -0.444 1.00 93.75 101 VAL A N 1
ATOM 738 C CA . VAL A 1 101 ? 8.888 0.580 0.516 1.00 93.75 101 VAL A CA 1
ATOM 739 C C . VAL A 1 101 ? 8.226 -0.293 1.572 1.00 93.75 101 VAL A C 1
ATOM 741 O O . VAL A 1 101 ? 7.560 -1.266 1.227 1.00 93.75 101 VAL A O 1
ATOM 744 N N . ALA A 1 102 ? 8.406 0.054 2.844 1.00 95.50 102 ALA A N 1
ATOM 745 C CA . ALA A 1 102 ? 7.590 -0.447 3.944 1.00 95.50 102 ALA A CA 1
ATOM 746 C C . ALA A 1 102 ? 6.593 0.635 4.340 1.00 95.50 102 ALA A C 1
ATOM 748 O O . ALA A 1 102 ? 6.988 1.788 4.523 1.00 95.50 102 ALA A O 1
ATOM 749 N N . VAL A 1 103 ? 5.320 0.275 4.459 1.00 97.62 103 VAL A N 1
ATOM 750 C CA . VAL A 1 103 ? 4.239 1.218 4.752 1.00 97.62 103 VAL A CA 1
ATOM 751 C C . VAL A 1 103 ? 3.478 0.778 5.991 1.00 97.62 103 VAL A C 1
ATOM 753 O O . VAL A 1 103 ? 3.110 -0.388 6.090 1.00 97.62 103 VAL A O 1
ATOM 756 N N . ALA A 1 104 ? 3.230 1.717 6.900 1.00 98.25 104 ALA A N 1
ATOM 757 C CA . ALA A 1 104 ? 2.219 1.601 7.939 1.00 98.25 104 ALA A CA 1
ATOM 758 C C . ALA A 1 104 ? 0.898 2.121 7.375 1.00 98.25 104 ALA A C 1
ATOM 760 O O . ALA A 1 104 ? 0.784 3.308 7.050 1.00 98.25 104 ALA A O 1
ATOM 761 N N . ILE A 1 105 ? -0.091 1.247 7.239 1.00 98.25 105 ILE A N 1
ATOM 762 C CA . ILE A 1 105 ? -1.383 1.570 6.635 1.00 98.25 105 ILE A CA 1
ATOM 763 C C . ILE A 1 105 ? -2.516 0.962 7.452 1.00 98.25 105 ILE A C 1
ATOM 765 O O . ILE A 1 105 ? -2.367 -0.102 8.047 1.00 98.25 105 ILE A O 1
ATOM 769 N N . ASP A 1 106 ? -3.652 1.650 7.499 1.00 98.19 106 ASP A N 1
ATOM 770 C CA . ASP A 1 106 ? -4.843 1.126 8.154 1.00 98.19 106 ASP A CA 1
ATOM 771 C C . ASP A 1 106 ? -5.434 -0.034 7.349 1.00 98.19 106 ASP A C 1
ATOM 773 O O . ASP A 1 106 ? -5.608 0.045 6.127 1.00 98.19 106 ASP A O 1
ATOM 777 N N . LYS A 1 107 ? -5.788 -1.102 8.057 1.00 96.94 107 LYS A N 1
ATOM 778 C CA . LYS A 1 107 ? -6.443 -2.279 7.507 1.00 96.94 107 LYS A CA 1
ATOM 779 C C . LYS A 1 107 ? -7.694 -1.959 6.682 1.00 96.94 107 LYS A C 1
ATOM 781 O O . LYS A 1 107 ? -7.961 -2.666 5.713 1.00 96.94 107 LYS A O 1
ATOM 786 N N . GLN A 1 108 ? -8.441 -0.912 7.025 1.00 97.06 108 GLN A N 1
ATOM 787 C CA . GLN A 1 108 ? -9.686 -0.541 6.344 1.00 97.06 108 GLN A CA 1
ATOM 788 C C . GLN A 1 108 ? -9.510 -0.195 4.856 1.00 97.06 108 GLN A C 1
ATOM 790 O O . GLN A 1 108 ? -10.476 -0.249 4.097 1.00 97.06 108 GLN A O 1
ATOM 795 N N . TYR A 1 109 ? -8.290 0.139 4.425 1.00 97.69 109 TYR A N 1
ATOM 796 C CA . TYR A 1 109 ? -7.990 0.451 3.026 1.00 97.69 109 TYR A CA 1
ATOM 797 C C . TYR A 1 109 ? -7.582 -0.780 2.205 1.00 97.69 109 TYR A C 1
ATOM 799 O O . TYR A 1 109 ? -7.456 -0.692 0.983 1.00 97.69 109 TYR A O 1
ATOM 807 N N . LEU A 1 110 ? -7.347 -1.923 2.852 1.00 95.75 110 LEU A N 1
ATOM 808 C CA . LEU A 1 110 ? -6.749 -3.095 2.227 1.00 95.75 110 LEU A CA 1
ATOM 809 C C . LEU A 1 110 ? -7.806 -4.108 1.794 1.00 95.75 110 LEU A C 1
ATOM 811 O O . LEU A 1 110 ? -8.602 -4.582 2.605 1.00 95.75 110 LEU A O 1
ATOM 815 N N . LEU A 1 111 ? -7.716 -4.541 0.540 1.00 94.38 111 LEU A N 1
ATOM 816 C CA . LEU A 1 111 ? -8.399 -5.729 0.044 1.00 94.38 111 LEU A CA 1
ATOM 817 C C . LEU A 1 111 ? -7.366 -6.822 -0.237 1.00 94.38 111 LEU A C 1
ATOM 819 O O . LEU A 1 111 ? -6.339 -6.568 -0.864 1.00 94.38 111 LEU A O 1
ATOM 823 N N . LYS A 1 112 ? -7.631 -8.055 0.196 1.00 90.88 112 LYS A N 1
ATOM 824 C CA . LYS A 1 112 ? -6.790 -9.188 -0.200 1.00 90.88 112 LYS A CA 1
ATOM 825 C C . LYS A 1 112 ? -6.982 -9.452 -1.694 1.00 90.88 112 LYS A C 1
ATOM 827 O O . LYS A 1 112 ? -8.115 -9.617 -2.130 1.00 90.88 112 LYS A O 1
ATOM 832 N N . GLY A 1 113 ? -5.896 -9.476 -2.464 1.00 79.62 113 GLY A N 1
ATOM 833 C CA . GLY A 1 113 ? -5.940 -9.599 -3.923 1.00 79.62 113 GLY A CA 1
ATOM 834 C C . GLY A 1 113 ? -6.563 -10.917 -4.384 1.00 79.62 113 GLY A C 1
ATOM 835 O O . GLY A 1 113 ? -7.692 -10.940 -4.873 1.00 79.62 113 GLY A O 1
ATOM 836 N N . SER A 1 114 ? -5.839 -12.028 -4.227 1.00 68.81 114 SER A N 1
ATOM 837 C CA . SER A 1 114 ? -6.337 -13.376 -4.526 1.00 68.81 114 SER A CA 1
ATOM 838 C C . SER A 1 114 ? -6.095 -14.324 -3.345 1.00 68.81 114 SER A C 1
ATOM 840 O O . SER A 1 114 ? -5.254 -14.079 -2.484 1.00 68.81 114 SER A O 1
ATOM 842 N N . GLY A 1 115 ? -6.861 -15.417 -3.265 1.00 54.62 115 GLY A N 1
ATOM 843 C CA . GLY A 1 115 ? -6.714 -16.405 -2.188 1.00 54.62 115 GLY A CA 1
ATOM 844 C C . GLY A 1 115 ? -5.414 -17.220 -2.255 1.00 54.62 115 GLY A C 1
ATOM 845 O O . GLY A 1 115 ? -5.012 -17.786 -1.242 1.00 54.62 115 GLY A O 1
ATOM 846 N N . SER A 1 116 ? -4.763 -17.273 -3.423 1.00 54.03 116 SER A N 1
ATOM 847 C CA . SER A 1 116 ? -3.560 -18.076 -3.690 1.00 54.03 116 SER A CA 1
ATOM 848 C C . SER A 1 116 ? -2.251 -17.282 -3.660 1.00 54.03 116 SER A C 1
ATOM 850 O O . SER A 1 116 ? -1.192 -17.882 -3.499 1.00 54.03 116 SER A O 1
ATOM 852 N N . GLU A 1 117 ? -2.298 -15.954 -3.790 1.00 61.03 117 GLU A N 1
ATOM 853 C CA . GLU A 1 117 ? -1.120 -15.078 -3.790 1.00 61.03 117 GLU A CA 1
ATOM 854 C C . GLU A 1 117 ? -1.233 -14.065 -2.638 1.00 61.03 117 GLU A C 1
ATOM 856 O O . GLU A 1 117 ? -2.265 -13.424 -2.462 1.00 61.03 117 GLU A O 1
ATOM 861 N N . GLY A 1 118 ? -0.187 -13.944 -1.810 1.00 68.88 118 GLY A N 1
ATOM 862 C CA . GLY A 1 118 ? -0.162 -13.140 -0.570 1.00 68.88 118 GLY A CA 1
ATOM 863 C C . GLY A 1 118 ? -0.105 -11.618 -0.769 1.00 68.88 118 GLY A C 1
ATOM 864 O O . GLY A 1 118 ? 0.688 -10.944 -0.109 1.00 68.88 118 GLY A O 1
ATOM 865 N N . GLY A 1 119 ? -0.888 -11.098 -1.717 1.00 88.62 119 GLY A N 1
ATOM 866 C CA . GLY A 1 119 ? -0.950 -9.690 -2.097 1.00 88.62 119 GLY A CA 1
ATOM 867 C C . GLY A 1 119 ? -2.130 -8.944 -1.471 1.00 88.62 119 GLY A C 1
ATOM 868 O O . GLY A 1 119 ? -3.250 -9.454 -1.387 1.00 88.62 119 GLY A O 1
ATOM 869 N N . TRP A 1 120 ? -1.881 -7.704 -1.063 1.00 93.12 120 TRP A N 1
ATOM 870 C CA . TRP A 1 120 ? -2.852 -6.765 -0.510 1.00 93.12 120 TRP A CA 1
ATOM 871 C C . TRP A 1 120 ? -2.954 -5.552 -1.426 1.00 93.12 120 TRP A C 1
ATOM 873 O O . TRP A 1 120 ? -1.996 -4.799 -1.601 1.00 93.12 120 TRP A O 1
ATOM 883 N N . VAL A 1 121 ? -4.124 -5.378 -2.021 1.00 93.50 121 VAL A N 1
ATOM 884 C CA . VAL A 1 121 ? -4.435 -4.330 -2.986 1.00 93.50 121 VAL A CA 1
ATOM 885 C C . VAL A 1 121 ? -5.056 -3.146 -2.257 1.00 93.50 121 VAL A C 1
ATOM 887 O O . VAL A 1 121 ? -5.867 -3.320 -1.347 1.00 93.50 121 VAL A O 1
ATOM 890 N N . VAL A 1 122 ? -4.708 -1.932 -2.672 1.00 95.12 122 VAL A N 1
ATOM 891 C CA . VAL A 1 122 ? -5.209 -0.700 -2.051 1.00 95.12 122 VAL A CA 1
ATOM 892 C C . VAL A 1 122 ? -5.450 0.376 -3.111 1.00 95.12 122 VAL A C 1
ATOM 894 O O . VAL A 1 122 ? -4.776 0.398 -4.140 1.00 95.12 122 VAL A O 1
ATOM 897 N N . ASN A 1 123 ? -6.394 1.289 -2.882 1.00 95.56 123 ASN A N 1
ATOM 898 C CA . ASN A 1 123 ? -6.585 2.434 -3.773 1.00 95.56 123 ASN A CA 1
ATOM 899 C C . ASN A 1 123 ? -5.379 3.386 -3.717 1.00 95.56 123 ASN A C 1
ATOM 901 O O . ASN A 1 123 ? -4.701 3.507 -2.700 1.00 95.56 123 ASN A O 1
ATOM 905 N N . ARG A 1 124 ? -5.083 4.065 -4.833 1.00 95.56 124 ARG A N 1
ATOM 906 C CA . ARG A 1 124 ? -3.886 4.919 -4.970 1.00 95.56 124 ARG A CA 1
ATOM 907 C C . ARG A 1 124 ? -3.857 6.081 -3.978 1.00 95.56 124 ARG A C 1
ATOM 909 O O . ARG A 1 124 ? -2.779 6.473 -3.543 1.00 95.56 124 ARG A O 1
ATOM 916 N N . ASP A 1 125 ? -5.022 6.613 -3.641 1.00 96.94 125 ASP A N 1
ATOM 917 C CA . ASP A 1 125 ? -5.216 7.731 -2.720 1.00 96.94 125 ASP A CA 1
ATOM 918 C C . ASP A 1 125 ? -5.302 7.298 -1.247 1.00 96.94 125 ASP A C 1
ATOM 920 O O . ASP A 1 125 ? -5.478 8.148 -0.376 1.00 96.94 125 ASP A O 1
ATOM 924 N N . ALA A 1 126 ? -5.137 6.004 -0.941 1.00 98.00 126 ALA A N 1
ATOM 925 C CA . ALA A 1 126 ? -5.154 5.503 0.429 1.00 98.00 126 ALA A CA 1
ATOM 926 C C . ALA A 1 126 ? -4.063 6.146 1.291 1.00 98.00 126 ALA A C 1
ATOM 928 O O . ALA A 1 126 ? -2.880 6.016 0.946 1.00 98.00 126 ALA A O 1
ATOM 929 N N . PRO A 1 127 ? -4.435 6.817 2.403 1.00 98.31 127 PRO A N 1
ATOM 930 C CA . PRO A 1 127 ? -3.478 7.436 3.301 1.00 98.31 127 PRO A CA 1
ATOM 931 C C . PRO A 1 127 ? -2.530 6.407 3.910 1.00 98.31 127 PRO A C 1
ATOM 933 O O . PRO A 1 127 ? -2.947 5.372 4.434 1.00 98.31 127 PRO A O 1
ATOM 936 N N . ILE A 1 128 ? -1.245 6.736 3.888 1.00 98.06 128 ILE A N 1
ATOM 937 C CA . ILE A 1 128 ? -0.198 6.012 4.599 1.00 98.06 128 ILE A CA 1
ATOM 938 C C . ILE A 1 128 ? 0.140 6.796 5.863 1.00 98.06 128 ILE A C 1
ATOM 940 O O . ILE A 1 128 ? 0.340 8.007 5.821 1.00 98.06 128 ILE A O 1
ATOM 944 N N . GLN A 1 129 ? 0.245 6.101 6.992 1.00 97.56 129 GLN A N 1
ATOM 945 C CA . GLN A 1 129 ? 0.615 6.715 8.266 1.00 97.56 129 GLN A CA 1
ATOM 946 C C . GLN A 1 129 ? 2.130 6.912 8.372 1.00 97.56 129 GLN A C 1
ATOM 948 O O . GLN A 1 129 ? 2.594 7.932 8.875 1.00 97.56 129 GLN A O 1
ATOM 953 N N . GLN A 1 130 ? 2.910 5.936 7.897 1.00 97.56 130 GLN A N 1
ATOM 954 C CA . GLN A 1 130 ? 4.373 5.986 7.876 1.00 97.56 130 GLN A CA 1
ATOM 955 C C . GLN A 1 130 ? 4.923 5.245 6.664 1.00 97.56 130 GLN A C 1
ATOM 957 O O . GLN A 1 130 ? 4.369 4.232 6.245 1.00 97.56 130 GLN A O 1
ATOM 962 N N . ILE A 1 131 ? 6.048 5.718 6.135 1.00 96.19 131 ILE A N 1
ATOM 963 C CA . ILE A 1 131 ? 6.738 5.087 5.012 1.00 96.19 131 ILE A CA 1
ATOM 964 C C . ILE A 1 131 ? 8.242 5.051 5.253 1.00 96.19 131 ILE A C 1
ATOM 966 O O . ILE A 1 131 ? 8.847 6.029 5.694 1.00 96.19 131 ILE A O 1
ATOM 970 N N . GLN A 1 132 ? 8.850 3.912 4.943 1.00 93.75 132 GLN A N 1
ATOM 971 C CA . GLN A 1 132 ? 10.295 3.731 4.930 1.00 93.75 132 GLN A CA 1
ATOM 972 C C . GLN A 1 132 ? 10.714 3.267 3.544 1.00 93.75 132 GLN A C 1
ATOM 974 O O . GLN A 1 132 ? 10.165 2.299 3.024 1.00 93.75 132 GLN A O 1
ATOM 979 N N . VAL A 1 133 ? 11.698 3.943 2.957 1.00 91.38 133 VAL A N 1
ATOM 980 C CA . VAL A 1 133 ? 12.211 3.623 1.624 1.00 91.38 133 VAL A CA 1
ATOM 981 C C . VAL A 1 133 ? 13.624 3.069 1.748 1.00 91.38 133 VAL A C 1
ATOM 983 O O . VAL A 1 133 ? 14.510 3.722 2.297 1.00 91.38 133 VAL A O 1
ATOM 986 N N . ALA A 1 134 ? 13.842 1.880 1.196 1.00 89.50 134 ALA A N 1
ATOM 987 C CA . ALA A 1 134 ? 15.146 1.251 1.062 1.00 89.50 134 ALA A CA 1
ATOM 988 C C . ALA A 1 134 ? 15.498 1.118 -0.422 1.00 89.50 134 ALA A C 1
ATOM 990 O O . ALA A 1 134 ? 14.737 0.547 -1.203 1.00 89.50 134 ALA A O 1
ATOM 991 N N . ARG A 1 135 ? 16.656 1.643 -0.828 1.00 86.31 135 ARG A N 1
ATOM 992 C CA . ARG A 1 135 ? 17.154 1.489 -2.202 1.00 86.31 135 ARG A CA 1
ATOM 993 C C . ARG A 1 135 ? 17.881 0.154 -2.312 1.00 86.31 135 ARG A C 1
ATOM 995 O O . ARG A 1 135 ? 18.762 -0.139 -1.505 1.00 86.31 135 ARG A O 1
ATOM 1002 N N . THR A 1 136 ? 17.537 -0.653 -3.308 1.00 74.81 136 THR A N 1
ATOM 1003 C CA . THR A 1 136 ? 18.085 -2.017 -3.446 1.00 74.81 136 THR A CA 1
ATOM 1004 C C . THR A 1 136 ? 19.448 -2.039 -4.139 1.00 74.81 136 THR A C 1
ATOM 1006 O O . THR A 1 136 ? 20.159 -3.040 -4.072 1.00 74.81 136 THR A O 1
ATOM 1009 N N . GLY A 1 137 ? 19.832 -0.937 -4.793 1.00 64.31 137 GLY A N 1
ATOM 1010 C CA . GLY A 1 137 ? 21.048 -0.849 -5.601 1.00 64.31 137 GLY A CA 1
ATOM 1011 C C . GLY A 1 137 ? 20.904 -1.443 -7.006 1.00 64.31 137 GLY A C 1
ATOM 1012 O O . GLY A 1 137 ? 21.869 -1.384 -7.765 1.00 64.31 137 GLY A O 1
ATOM 1013 N N . TYR A 1 138 ? 19.723 -1.961 -7.377 1.00 56.00 138 TYR A N 1
ATOM 1014 C CA . TYR A 1 138 ? 19.386 -2.210 -8.779 1.00 56.00 138 TYR A CA 1
ATOM 1015 C C . TYR A 1 138 ? 19.240 -0.865 -9.487 1.00 56.00 138 TYR A C 1
ATOM 1017 O O . TYR A 1 138 ? 18.225 -0.183 -9.373 1.00 56.00 138 TYR A O 1
ATOM 1025 N N . VAL A 1 139 ? 20.291 -0.473 -10.196 1.00 51.69 139 VAL A N 1
ATOM 1026 C CA . VAL A 1 139 ? 20.211 0.537 -11.246 1.00 51.69 139 VAL A CA 1
ATOM 1027 C C . VAL A 1 139 ? 19.796 -0.238 -12.490 1.00 51.69 139 VAL A C 1
ATOM 1029 O O . VAL A 1 139 ? 20.506 -1.177 -12.857 1.00 51.69 139 VAL A O 1
ATOM 1032 N N . GLN A 1 140 ? 18.662 0.087 -13.124 1.00 46.50 140 GLN A N 1
ATOM 1033 C CA . GLN A 1 140 ? 18.465 -0.355 -14.506 1.00 46.50 140 GLN A CA 1
ATOM 1034 C C . GLN A 1 140 ? 19.711 0.085 -15.273 1.00 46.50 140 GLN A C 1
ATOM 1036 O O . GLN A 1 140 ? 19.997 1.282 -15.348 1.00 46.50 140 GLN A O 1
ATOM 1041 N N . GLN A 1 141 ? 20.502 -0.871 -15.762 1.00 38.47 141 GLN A N 1
ATOM 1042 C CA . GLN A 1 141 ? 21.548 -0.532 -16.713 1.00 38.47 141 GLN A CA 1
ATOM 1043 C C . GLN A 1 141 ? 20.833 0.174 -17.864 1.00 38.47 141 GLN A C 1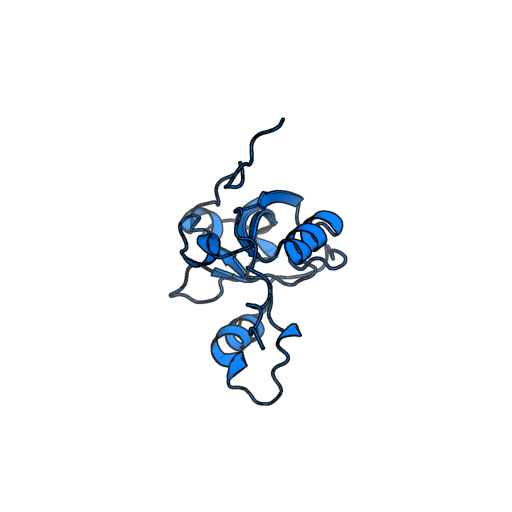
ATOM 1045 O O . GLN A 1 141 ? 19.848 -0.350 -18.387 1.00 38.47 141 GLN A O 1
ATOM 1050 N N . GLY A 1 142 ? 21.260 1.402 -18.167 1.00 42.12 142 GLY A N 1
ATOM 1051 C CA . GLY A 1 142 ? 20.724 2.164 -19.290 1.00 42.12 142 GLY A CA 1
ATOM 1052 C C . GLY A 1 142 ? 20.806 1.358 -20.591 1.00 42.12 142 GLY A C 1
ATOM 1053 O O . GLY A 1 142 ? 21.456 0.308 -20.616 1.00 42.12 142 GLY A O 1
ATOM 1054 N N . PRO A 1 143 ? 20.149 1.821 -21.670 1.00 46.03 143 PRO A N 1
ATOM 1055 C CA . PRO A 1 143 ? 20.164 1.110 -22.942 1.00 46.03 143 PRO A CA 1
ATOM 1056 C C . PRO A 1 143 ? 21.602 0.735 -23.303 1.00 46.03 143 PRO A C 1
ATOM 1058 O O . PRO A 1 143 ? 22.494 1.586 -23.296 1.00 46.03 143 PRO A O 1
ATOM 1061 N N . VAL A 1 144 ? 21.818 -0.560 -23.543 1.00 51.06 144 VAL A N 1
ATOM 1062 C CA . VAL A 1 144 ? 23.100 -1.087 -24.008 1.00 51.06 144 VAL A CA 1
ATOM 1063 C C . VAL A 1 144 ? 23.448 -0.288 -25.264 1.00 51.06 144 VAL A C 1
ATOM 1065 O O . VAL A 1 144 ? 22.612 -0.248 -26.172 1.00 51.06 144 VAL A O 1
ATOM 1068 N N . PRO A 1 145 ? 24.604 0.396 -25.337 1.00 42.59 145 PRO A N 1
ATOM 1069 C CA . PRO A 1 145 ? 24.991 1.055 -26.567 1.00 42.59 145 PRO A CA 1
ATOM 1070 C C . PRO A 1 145 ? 25.130 -0.046 -27.615 1.00 42.59 145 PRO A C 1
ATOM 1072 O O . PRO A 1 145 ? 26.006 -0.905 -27.507 1.00 42.59 145 PRO A O 1
ATOM 1075 N N . HIS A 1 146 ? 24.234 -0.059 -28.596 1.00 43.44 146 HIS A N 1
ATOM 1076 C CA . HIS A 1 146 ? 24.518 -0.738 -29.845 1.00 43.44 146 HIS A CA 1
ATOM 1077 C C . HIS A 1 146 ? 25.680 0.042 -30.456 1.00 43.44 146 HIS A C 1
ATOM 1079 O O . HIS A 1 146 ? 25.518 1.202 -30.822 1.00 43.44 146 HIS A O 1
ATOM 1085 N N . GLY A 1 147 ? 26.874 -0.550 -30.405 1.00 53.03 147 GLY A N 1
ATOM 1086 C CA . GLY A 1 147 ? 28.026 -0.017 -31.114 1.00 53.03 147 GLY A CA 1
ATOM 1087 C C . GLY A 1 147 ? 27.730 -0.044 -32.607 1.00 53.03 147 GLY A C 1
ATOM 1088 O O . GLY A 1 147 ? 27.323 -1.090 -33.119 1.00 53.03 147 GLY A O 1
ATOM 1089 N N . ASP A 1 148 ? 27.901 1.109 -33.246 1.00 52.12 148 ASP A N 1
ATOM 1090 C CA . ASP A 1 148 ? 28.100 1.209 -34.691 1.00 52.12 148 ASP A CA 1
ATOM 1091 C C . ASP A 1 148 ? 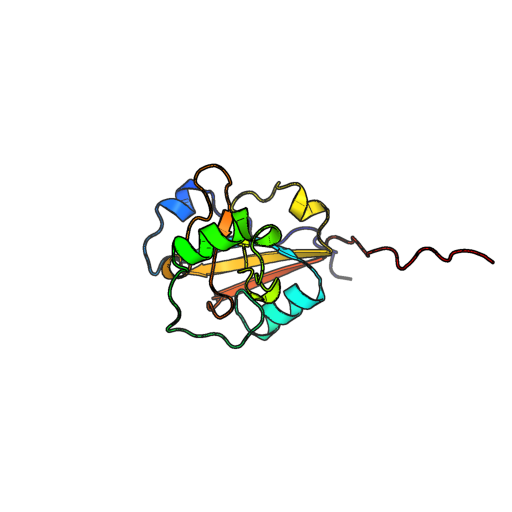29.475 0.637 -35.079 1.00 52.12 148 ASP A C 1
ATOM 1093 O O . ASP A 1 148 ? 30.437 0.803 -34.285 1.00 52.12 148 ASP A O 1
#

pLDDT: mean 81.9, std 17.96, range [35.34, 98.31]

Sequence (148 aa):
MAQNARIPAHQPDTENVVTNAQAGTTVWLWRGTTIAAANAMQAAMSAGGVPPNPGTVAPTDAQARRQVGGYSIPGFNPNDRLPEFTTNGNQGYLRVSEAIVAVAIDKQYLLKGSGSEGGWVVNRDAPIQQIQVARTGYVQQGPVPHGD